Protein AF-A0A7Y2NQP4-F1 (afdb_monomer)

pLDDT: mean 85.53, std 17.27, range [47.19, 98.56]

Structure (mmCIF, N/CA/C/O backbone):
data_AF-A0A7Y2NQP4-F1
#
_entry.id   AF-A0A7Y2NQP4-F1
#
loop_
_atom_site.group_PDB
_atom_site.id
_atom_site.type_symbol
_atom_site.label_atom_id
_atom_site.label_alt_id
_atom_site.label_comp_id
_atom_site.label_asym_id
_atom_site.label_entity_id
_atom_site.label_seq_id
_atom_site.pdbx_PDB_ins_code
_atom_site.Cartn_x
_atom_site.Cartn_y
_atom_site.Cartn_z
_atom_site.occupancy
_atom_site.B_iso_or_equiv
_atom_site.auth_seq_id
_atom_site.auth_comp_id
_atom_site.auth_asym_id
_atom_site.auth_atom_id
_atom_site.pdbx_PDB_model_num
ATOM 1 N N . MET A 1 1 ? 50.571 -4.084 26.057 1.00 52.16 1 MET A N 1
ATOM 2 C CA . MET A 1 1 ? 50.221 -2.864 25.287 1.00 52.16 1 MET A CA 1
ATOM 3 C C . MET A 1 1 ? 50.324 -3.042 23.770 1.00 52.16 1 MET A C 1
ATOM 5 O O . MET A 1 1 ? 49.401 -2.631 23.086 1.00 52.16 1 MET A O 1
ATOM 9 N N . ARG A 1 2 ? 51.357 -3.709 23.224 1.00 52.59 2 ARG A N 1
ATOM 10 C CA . ARG A 1 2 ? 51.507 -3.917 21.764 1.00 52.59 2 ARG A CA 1
ATOM 11 C C . ARG A 1 2 ? 50.383 -4.745 21.110 1.00 52.59 2 ARG A C 1
ATOM 13 O O . ARG A 1 2 ? 50.001 -4.466 19.983 1.00 52.59 2 ARG A O 1
ATOM 20 N N . HIS A 1 3 ? 49.806 -5.704 21.837 1.00 55.09 3 HIS A N 1
ATOM 21 C CA . HIS A 1 3 ? 48.685 -6.523 21.348 1.00 55.09 3 HIS A CA 1
ATOM 22 C C . HIS A 1 3 ? 47.316 -5.823 21.421 1.00 55.09 3 HIS A C 1
ATOM 24 O O . HIS A 1 3 ? 46.414 -6.191 20.681 1.00 55.09 3 HIS A O 1
ATOM 30 N N . LEU A 1 4 ? 47.170 -4.784 22.253 1.00 55.59 4 LEU A N 1
ATOM 31 C CA . LEU A 1 4 ? 45.916 -4.026 22.390 1.00 55.59 4 LEU A CA 1
ATOM 32 C C . LEU A 1 4 ? 45.705 -3.055 21.214 1.00 55.59 4 LEU A C 1
ATOM 34 O O . LEU A 1 4 ? 44.577 -2.830 20.792 1.00 55.59 4 LEU A O 1
ATOM 38 N N . ILE A 1 5 ? 46.799 -2.550 20.632 1.00 60.38 5 ILE A N 1
ATOM 39 C CA . ILE A 1 5 ? 46.779 -1.676 19.447 1.00 60.38 5 ILE A CA 1
ATOM 40 C C . ILE A 1 5 ? 46.344 -2.453 18.190 1.00 60.38 5 ILE A C 1
ATOM 42 O O . ILE A 1 5 ? 45.640 -1.913 17.342 1.00 60.38 5 ILE A O 1
ATOM 46 N N . LEU A 1 6 ? 46.702 -3.738 18.091 1.00 56.91 6 LEU A N 1
ATOM 47 C CA . LEU A 1 6 ? 46.347 -4.583 16.944 1.00 56.91 6 LEU A CA 1
ATOM 48 C C . LEU A 1 6 ? 44.853 -4.939 16.900 1.00 56.91 6 LEU A C 1
ATOM 50 O O . LEU A 1 6 ? 44.293 -5.056 15.817 1.00 56.91 6 LEU A O 1
ATOM 54 N N . ILE A 1 7 ? 44.195 -5.055 18.057 1.00 60.53 7 ILE A N 1
ATOM 55 C CA . ILE A 1 7 ? 42.754 -5.352 18.135 1.00 60.53 7 ILE A CA 1
ATOM 56 C C . ILE A 1 7 ? 41.921 -4.119 17.749 1.00 60.53 7 ILE A C 1
ATOM 58 O O . ILE A 1 7 ? 40.902 -4.251 17.076 1.00 60.53 7 ILE A O 1
ATOM 62 N N . LEU A 1 8 ? 42.382 -2.911 18.094 1.00 56.56 8 LEU A N 1
ATOM 63 C CA . LEU A 1 8 ? 41.687 -1.667 17.745 1.00 56.56 8 LEU A CA 1
ATOM 64 C C . LEU A 1 8 ? 41.728 -1.361 16.235 1.00 56.56 8 LEU A C 1
ATOM 66 O O . LEU A 1 8 ? 40.797 -0.765 15.705 1.00 56.56 8 LEU A O 1
ATOM 70 N N . ALA A 1 9 ? 42.778 -1.803 15.534 1.00 58.44 9 ALA A N 1
ATOM 71 C CA . ALA A 1 9 ? 42.920 -1.626 14.087 1.00 58.44 9 ALA A CA 1
ATOM 72 C C . ALA A 1 9 ? 42.045 -2.587 13.252 1.00 58.44 9 ALA A C 1
ATOM 74 O O . ALA A 1 9 ? 41.801 -2.325 12.078 1.00 58.44 9 ALA A O 1
ATOM 75 N N . LEU A 1 10 ? 41.558 -3.684 13.843 1.00 57.22 10 LEU A N 1
ATOM 76 C CA . LEU A 1 10 ? 40.687 -4.664 13.177 1.00 57.22 10 LEU A CA 1
ATOM 77 C C . LEU A 1 10 ? 39.193 -4.302 13.247 1.00 57.22 10 LEU A C 1
ATOM 79 O O . LEU A 1 10 ? 38.405 -4.830 12.471 1.00 57.22 10 LEU A O 1
ATOM 83 N N . LEU A 1 11 ? 38.801 -3.388 14.141 1.00 56.88 11 LEU A N 1
ATOM 84 C CA . LEU A 1 11 ? 37.405 -2.966 14.341 1.00 56.88 11 LEU A CA 1
ATOM 85 C C . LEU A 1 11 ? 36.989 -1.754 13.488 1.00 56.88 11 LEU A C 1
ATOM 87 O O . LEU A 1 11 ? 35.821 -1.379 13.489 1.00 56.88 11 LEU A O 1
ATOM 91 N N . SER A 1 12 ? 37.915 -1.133 12.754 1.00 57.41 12 SER A N 1
ATOM 92 C CA . SER A 1 12 ? 37.644 0.056 11.933 1.00 57.41 12 SER A CA 1
ATOM 93 C C . SER A 1 12 ? 37.330 -0.243 10.461 1.00 57.41 12 SER A C 1
ATOM 95 O O . SER A 1 12 ? 36.981 0.675 9.722 1.00 57.41 12 SER A O 1
ATOM 97 N N .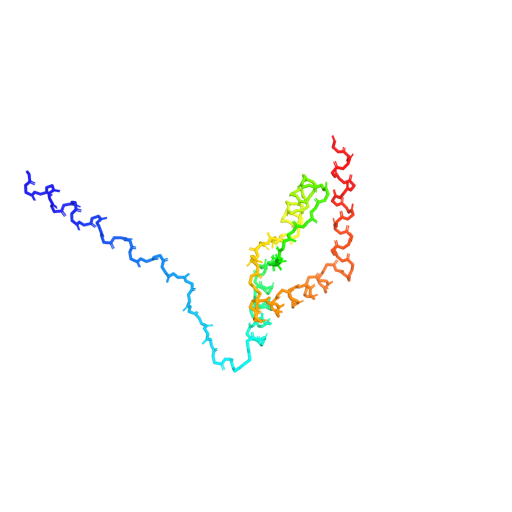 THR A 1 13 ? 37.405 -1.501 10.013 1.00 57.66 13 THR A N 1
ATOM 98 C CA . THR A 1 13 ? 37.168 -1.875 8.603 1.00 57.66 13 THR A CA 1
ATOM 99 C C . THR A 1 13 ? 35.757 -2.397 8.310 1.00 57.66 13 THR A C 1
ATOM 101 O O . THR A 1 13 ? 35.425 -2.630 7.149 1.00 57.66 13 THR A O 1
ATOM 104 N N . SER A 1 14 ? 34.880 -2.529 9.310 1.00 55.31 14 SER A N 1
ATOM 105 C CA . SER A 1 14 ? 33.526 -3.083 9.131 1.00 55.31 14 SER A CA 1
ATOM 106 C C . SER A 1 14 ? 32.461 -2.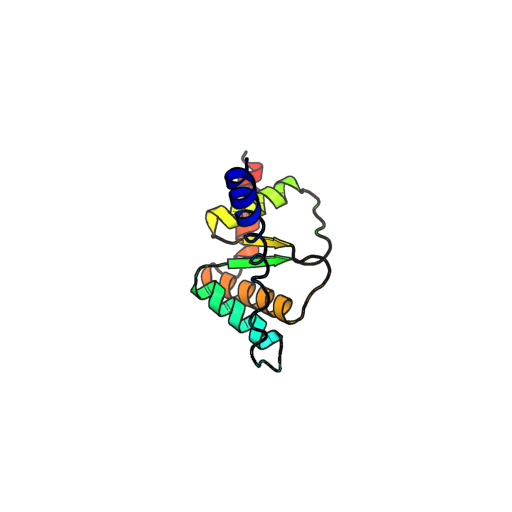095 8.625 1.00 55.31 14 SER A C 1
ATOM 108 O O . SER A 1 14 ? 31.315 -2.493 8.438 1.00 55.31 14 SER A O 1
ATOM 110 N N . SER A 1 15 ? 32.798 -0.832 8.343 1.00 55.91 15 SER A N 1
ATOM 111 C CA . SER A 1 15 ? 31.799 0.190 7.963 1.00 55.91 15 SER A CA 1
ATOM 112 C C . SER A 1 15 ? 31.603 0.397 6.450 1.00 55.91 15 SER A C 1
ATOM 114 O O . SER A 1 15 ? 30.896 1.321 6.058 1.00 55.91 15 SER A O 1
ATOM 116 N N . ILE A 1 16 ? 32.201 -0.423 5.575 1.00 58.91 16 ILE A N 1
ATOM 117 C CA . ILE A 1 16 ? 32.200 -0.151 4.118 1.00 58.91 16 ILE A CA 1
ATOM 118 C C . ILE A 1 16 ? 30.982 -0.753 3.373 1.00 58.91 16 ILE A C 1
ATOM 120 O O . ILE A 1 16 ? 30.696 -0.361 2.246 1.00 58.91 16 ILE A O 1
ATOM 124 N N . PHE A 1 17 ? 30.169 -1.618 3.989 1.00 56.00 17 PHE A N 1
ATOM 125 C CA . PHE A 1 17 ? 29.070 -2.322 3.292 1.00 56.00 17 PHE A CA 1
ATOM 126 C C . PHE A 1 17 ? 27.650 -1.760 3.513 1.00 56.00 17 PHE A C 1
ATOM 128 O O . PHE A 1 17 ? 26.675 -2.501 3.438 1.00 56.00 17 PHE A O 1
ATOM 135 N N . SER A 1 18 ? 27.490 -0.448 3.723 1.00 48.78 18 SER A N 1
ATOM 136 C CA . SER A 1 18 ? 26.156 0.183 3.839 1.00 48.78 18 SER A CA 1
ATOM 137 C C . SER A 1 18 ? 25.675 0.906 2.569 1.00 48.78 18 SER A C 1
ATOM 139 O O . SER A 1 18 ? 24.847 1.812 2.647 1.00 48.78 18 SER A O 1
ATOM 141 N N . GLN A 1 19 ? 26.162 0.514 1.389 1.00 53.62 19 GLN A N 1
ATOM 142 C CA . GLN A 1 19 ? 25.643 0.986 0.097 1.00 53.62 19 GLN A CA 1
ATOM 143 C C . GLN A 1 19 ? 25.077 -0.184 -0.717 1.00 53.62 19 GLN A C 1
ATOM 145 O O . GLN A 1 19 ? 25.591 -0.527 -1.775 1.00 53.62 19 GLN A O 1
ATOM 150 N N . SER A 1 20 ? 24.012 -0.823 -0.230 1.00 53.88 20 SER A N 1
ATOM 151 C CA . SER A 1 20 ? 23.197 -1.716 -1.065 1.00 53.88 20 SER A CA 1
ATOM 152 C C . SER A 1 20 ? 21.826 -1.099 -1.324 1.00 53.88 20 SER A C 1
ATOM 154 O O . SER A 1 20 ? 20.822 -1.494 -0.744 1.00 53.88 20 SER A O 1
ATOM 156 N N . LYS A 1 21 ? 21.774 -0.107 -2.221 1.00 47.19 21 LYS A N 1
ATOM 157 C CA . LYS A 1 21 ? 20.567 0.137 -3.028 1.00 47.19 21 LYS A CA 1
ATOM 158 C C . LYS A 1 21 ? 20.841 1.015 -4.250 1.00 47.19 21 LYS A C 1
ATOM 160 O O . LYS A 1 21 ? 20.268 2.083 -4.403 1.00 47.19 21 LYS A O 1
ATOM 165 N N . LEU A 1 22 ? 21.717 0.558 -5.141 1.00 48.59 22 LEU A N 1
ATOM 166 C CA . LEU A 1 22 ? 21.711 1.049 -6.522 1.00 48.59 22 LEU A CA 1
ATOM 167 C C . LEU A 1 22 ? 22.284 -0.000 -7.475 1.00 48.59 22 LEU A C 1
ATOM 169 O O . LEU A 1 22 ? 23.270 0.221 -8.166 1.00 48.59 22 LEU A O 1
ATOM 173 N N . THR A 1 23 ? 21.682 -1.180 -7.495 1.00 49.44 23 THR A N 1
ATOM 174 C CA . THR A 1 23 ? 22.053 -2.230 -8.448 1.00 49.44 23 THR A CA 1
ATOM 175 C C . THR A 1 23 ? 20.800 -2.782 -9.082 1.00 49.44 23 THR A C 1
ATOM 177 O O . THR A 1 23 ? 20.304 -3.822 -8.673 1.00 49.44 23 THR A O 1
ATOM 180 N N . THR A 1 24 ? 20.255 -2.015 -10.027 1.00 48.84 24 THR A N 1
ATOM 181 C CA . THR A 1 24 ? 19.825 -2.438 -11.376 1.00 48.84 24 THR A CA 1
ATOM 182 C C . THR A 1 24 ? 18.969 -1.327 -11.986 1.00 48.84 24 THR A C 1
ATOM 184 O O . THR A 1 24 ? 17.754 -1.432 -12.084 1.00 48.84 24 THR A O 1
ATOM 187 N N . MET A 1 25 ? 19.602 -0.261 -12.489 1.00 47.94 25 MET A N 1
ATOM 188 C CA . MET A 1 25 ? 19.073 0.315 -13.731 1.00 47.94 25 MET A CA 1
ATOM 189 C C . MET A 1 25 ? 19.406 -0.706 -14.821 1.00 47.94 25 MET A C 1
ATOM 191 O O . MET A 1 25 ? 20.426 -0.607 -15.496 1.00 47.94 25 MET A O 1
ATOM 195 N N . ASN A 1 26 ? 18.611 -1.779 -14.870 1.00 53.69 26 ASN A N 1
ATOM 196 C CA . ASN A 1 26 ? 18.602 -2.703 -15.993 1.00 53.69 26 ASN A CA 1
ATOM 197 C C . ASN A 1 26 ? 18.273 -1.910 -17.259 1.00 53.69 26 ASN A C 1
ATOM 199 O O . ASN A 1 26 ? 17.708 -0.823 -17.172 1.00 53.69 26 ASN A O 1
ATOM 203 N N . ASN A 1 27 ? 18.633 -2.472 -18.408 1.00 56.75 27 ASN A N 1
ATOM 204 C CA . ASN A 1 27 ? 18.589 -1.919 -19.768 1.00 56.75 27 ASN A CA 1
ATOM 205 C C . ASN A 1 27 ? 17.206 -1.439 -20.277 1.00 56.75 27 ASN A C 1
ATOM 207 O O . ASN A 1 27 ? 16.947 -1.484 -21.476 1.00 56.75 27 ASN A O 1
ATOM 211 N N . HIS A 1 28 ? 16.293 -1.015 -19.409 1.00 59.94 28 HIS A N 1
ATOM 212 C CA . HIS A 1 28 ? 15.035 -0.413 -19.800 1.00 59.94 28 HIS A CA 1
ATOM 213 C C . HIS A 1 28 ? 15.288 1.000 -20.307 1.00 59.94 28 HIS A C 1
ATOM 215 O O . HIS A 1 28 ? 15.579 1.918 -19.541 1.00 59.94 28 HIS A O 1
ATOM 221 N N . GLU A 1 29 ? 15.107 1.172 -21.612 1.00 79.06 29 GLU A N 1
ATOM 222 C CA . GLU A 1 29 ? 15.008 2.487 -22.245 1.00 79.06 29 GLU A CA 1
ATOM 223 C C . GLU A 1 29 ? 13.828 3.296 -21.669 1.00 79.06 29 GLU A C 1
ATOM 225 O O . GLU A 1 29 ? 13.855 4.526 -21.672 1.00 79.06 29 GLU A O 1
ATOM 230 N N . ASN A 1 30 ? 12.819 2.610 -21.111 1.00 90.25 30 ASN A N 1
ATOM 231 C CA . ASN A 1 30 ? 11.635 3.204 -20.505 1.00 90.25 30 ASN A CA 1
ATOM 232 C C . ASN A 1 30 ? 11.563 2.946 -18.980 1.00 90.25 30 ASN A C 1
ATOM 234 O O . ASN A 1 30 ? 11.347 1.810 -18.549 1.00 90.25 30 ASN A O 1
ATOM 238 N N . PRO A 1 31 ? 11.649 3.989 -18.133 1.00 90.38 31 PRO A N 1
ATOM 239 C CA . PRO A 1 31 ? 11.596 3.839 -16.677 1.00 90.38 31 PRO A CA 1
ATOM 240 C C . PRO A 1 31 ? 10.266 3.269 -16.156 1.00 90.38 31 PRO A C 1
ATOM 242 O O . PRO A 1 31 ? 10.237 2.686 -15.071 1.00 90.38 31 PRO A O 1
ATOM 245 N N . CYS A 1 32 ? 9.165 3.411 -16.897 1.00 94.38 32 CYS A N 1
ATOM 246 C CA . CYS A 1 32 ? 7.868 2.874 -16.486 1.00 94.38 32 CYS A CA 1
ATOM 247 C C . CYS A 1 32 ? 7.751 1.361 -16.648 1.00 94.38 32 CYS A C 1
ATOM 249 O O . CYS A 1 32 ? 7.085 0.728 -15.825 1.00 94.38 32 CYS A O 1
ATOM 251 N N . ASP A 1 33 ? 8.425 0.780 -17.639 1.00 95.25 33 ASP A N 1
ATOM 252 C CA . ASP A 1 33 ? 8.454 -0.674 -17.818 1.00 95.25 33 ASP A CA 1
ATOM 253 C C . ASP A 1 33 ? 9.157 -1.311 -16.617 1.00 95.25 33 ASP A C 1
ATOM 255 O O . ASP A 1 33 ? 8.588 -2.171 -15.948 1.00 95.25 33 ASP A O 1
ATOM 259 N N . TYR A 1 34 ? 10.308 -0.753 -16.229 1.00 93.75 34 TYR A N 1
ATOM 260 C CA . TYR A 1 34 ? 11.020 -1.147 -15.013 1.00 93.75 34 TYR A CA 1
ATOM 261 C C . TYR A 1 34 ? 10.149 -1.027 -13.750 1.00 93.75 34 TYR A C 1
ATOM 263 O O . TYR A 1 34 ? 10.068 -1.956 -12.948 1.00 93.75 34 TYR A O 1
ATOM 271 N N . GLY A 1 35 ? 9.456 0.104 -13.570 1.00 94.88 35 GLY A N 1
ATOM 272 C CA . GLY A 1 35 ? 8.540 0.309 -12.442 1.00 94.88 35 GLY A CA 1
ATOM 273 C C . GLY A 1 35 ? 7.420 -0.732 -12.372 1.00 94.88 35 GLY A C 1
ATOM 274 O O . GLY A 1 35 ? 7.115 -1.264 -11.304 1.00 94.88 35 GLY A O 1
ATOM 275 N N . THR A 1 36 ? 6.837 -1.049 -13.525 1.00 97.12 36 THR A N 1
ATOM 276 C CA . THR A 1 36 ? 5.752 -2.025 -13.669 1.00 97.12 36 THR A CA 1
ATOM 277 C C . THR A 1 36 ? 6.238 -3.441 -13.362 1.00 97.12 36 THR A C 1
ATOM 279 O O . THR A 1 36 ? 5.604 -4.149 -12.580 1.00 97.12 36 THR A O 1
ATOM 282 N N . GLU A 1 37 ? 7.382 -3.846 -13.916 1.00 96.94 37 GLU A N 1
ATOM 283 C CA . GLU A 1 37 ? 7.988 -5.157 -13.661 1.00 96.94 37 GLU A CA 1
ATOM 284 C C . GLU A 1 37 ? 8.371 -5.339 -12.192 1.00 96.94 37 GLU A C 1
ATOM 286 O O . GLU A 1 37 ? 8.117 -6.397 -11.608 1.00 96.94 37 GLU A O 1
ATOM 291 N N . MET A 1 38 ? 8.913 -4.294 -11.559 1.00 96.31 38 MET A N 1
ATOM 292 C CA . MET A 1 38 ? 9.175 -4.301 -10.121 1.00 96.31 38 MET A CA 1
ATOM 293 C C . MET A 1 38 ? 7.894 -4.509 -9.310 1.00 96.31 38 MET A C 1
ATOM 295 O O . MET A 1 38 ? 7.902 -5.306 -8.374 1.00 96.31 38 MET A O 1
ATOM 299 N N . ALA A 1 39 ? 6.796 -3.826 -9.653 1.00 97.44 39 ALA A N 1
ATOM 300 C CA . ALA A 1 39 ? 5.527 -3.971 -8.939 1.00 97.44 39 ALA A CA 1
ATOM 301 C C . ALA A 1 39 ? 4.956 -5.386 -9.079 1.00 97.44 39 ALA A C 1
ATOM 303 O O . ALA A 1 39 ? 4.531 -5.972 -8.086 1.00 97.44 39 ALA A O 1
ATOM 304 N N . ILE A 1 40 ? 4.998 -5.956 -10.287 1.00 98.38 40 ILE A N 1
ATOM 305 C CA . ILE A 1 40 ? 4.580 -7.340 -10.552 1.00 98.38 40 ILE A CA 1
ATOM 306 C C . ILE A 1 40 ? 5.436 -8.321 -9.744 1.00 98.38 40 ILE A C 1
ATOM 308 O O . ILE A 1 40 ? 4.903 -9.217 -9.089 1.00 98.38 40 ILE A O 1
ATOM 312 N N . THR A 1 41 ? 6.756 -8.127 -9.748 1.00 97.94 41 THR A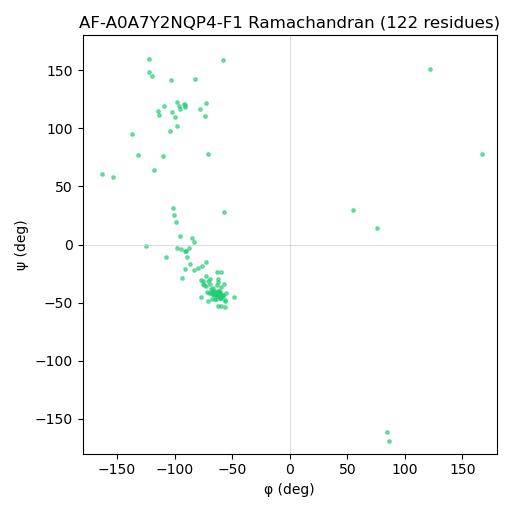 N 1
ATOM 313 C CA . THR A 1 41 ? 7.701 -8.981 -9.021 1.00 97.94 41 THR A CA 1
ATOM 314 C C . THR A 1 41 ? 7.443 -8.925 -7.517 1.00 97.94 41 THR A C 1
ATOM 316 O O . THR A 1 41 ? 7.227 -9.962 -6.892 1.00 97.94 41 THR A O 1
ATOM 319 N N . ASP A 1 42 ? 7.395 -7.727 -6.931 1.00 97.75 42 ASP A N 1
ATOM 320 C CA . ASP A 1 42 ? 7.107 -7.532 -5.508 1.00 97.75 42 ASP A CA 1
ATOM 321 C C . ASP A 1 42 ? 5.748 -8.135 -5.123 1.00 97.75 42 ASP A C 1
ATOM 323 O O . ASP A 1 42 ? 5.654 -8.871 -4.139 1.00 97.75 42 ASP A O 1
ATOM 327 N N . PHE A 1 43 ? 4.713 -7.910 -5.934 1.00 98.31 43 PHE A N 1
ATOM 328 C CA . PHE A 1 43 ? 3.384 -8.461 -5.698 1.00 98.31 43 PHE A CA 1
ATOM 329 C C . PHE A 1 43 ? 3.377 -9.995 -5.724 1.00 98.31 43 PHE A C 1
ATOM 331 O O . PHE A 1 43 ? 2.805 -10.622 -4.832 1.00 98.31 43 PHE A O 1
ATOM 338 N N . SER A 1 44 ? 4.052 -10.611 -6.702 1.00 98.19 44 SER A N 1
ATOM 339 C CA . SER A 1 44 ? 4.179 -12.073 -6.791 1.00 98.19 44 SER A CA 1
ATOM 340 C C . SER A 1 44 ? 4.920 -12.675 -5.590 1.00 98.19 44 SER A C 1
ATOM 342 O O . SER A 1 44 ? 4.598 -13.778 -5.153 1.00 98.19 44 SER A O 1
ATOM 344 N N . ASN A 1 45 ? 5.831 -11.905 -4.989 1.00 97.88 45 ASN A N 1
ATOM 345 C CA . ASN A 1 45 ? 6.556 -12.250 -3.767 1.00 97.88 45 ASN A CA 1
ATOM 346 C C . ASN A 1 45 ? 5.792 -11.900 -2.474 1.00 97.88 45 ASN A C 1
ATOM 348 O O . ASN A 1 45 ? 6.342 -12.027 -1.381 1.00 97.88 45 ASN A O 1
ATOM 352 N N . GLY A 1 46 ? 4.541 -11.436 -2.564 1.00 96.88 46 GLY A N 1
ATOM 353 C CA . GLY A 1 46 ? 3.717 -11.081 -1.405 1.00 96.88 46 GLY A CA 1
ATOM 354 C C . GLY A 1 46 ? 4.082 -9.753 -0.734 1.00 96.88 46 GLY A C 1
ATOM 355 O O . GLY A 1 46 ? 3.634 -9.490 0.384 1.00 96.88 46 GLY A O 1
ATOM 356 N N . LYS A 1 47 ? 4.887 -8.915 -1.393 1.00 97.19 47 LYS A N 1
ATOM 357 C CA . LYS A 1 47 ? 5.310 -7.599 -0.913 1.00 97.19 47 LYS A CA 1
ATOM 358 C C . LYS A 1 47 ? 4.433 -6.513 -1.533 1.00 97.19 47 LYS A C 1
ATOM 360 O O . LYS A 1 47 ? 4.625 -6.117 -2.678 1.00 97.19 47 LYS A O 1
ATOM 365 N N . TYR A 1 48 ? 3.482 -6.002 -0.759 1.00 97.38 48 TYR A N 1
ATOM 366 C CA . TYR A 1 48 ? 2.536 -4.991 -1.228 1.00 97.38 48 TYR A CA 1
ATOM 367 C C . TYR A 1 48 ? 2.916 -3.620 -0.677 1.00 97.38 48 TYR A C 1
ATOM 369 O O . TYR A 1 48 ? 2.597 -3.297 0.466 1.00 97.38 48 TYR A O 1
ATOM 377 N N . VAL A 1 49 ? 3.621 -2.813 -1.470 1.00 95.69 49 VAL A N 1
ATOM 378 C CA . VAL A 1 49 ? 4.037 -1.467 -1.052 1.00 95.69 49 VAL A CA 1
ATOM 379 C C . VAL A 1 49 ? 3.245 -0.415 -1.810 1.00 95.69 49 VAL A C 1
ATOM 381 O O . VAL A 1 49 ? 3.324 -0.299 -3.028 1.00 95.69 49 VAL A O 1
ATOM 384 N N . MET A 1 50 ? 2.507 0.391 -1.064 1.00 91.81 50 MET A N 1
ATOM 385 C CA . MET A 1 50 ? 1.779 1.546 -1.557 1.00 91.81 50 MET A CA 1
ATOM 386 C C . MET A 1 50 ? 2.589 2.799 -1.252 1.00 91.81 50 MET A C 1
ATOM 388 O O . MET A 1 50 ? 2.706 3.184 -0.091 1.00 91.81 50 MET A O 1
ATOM 392 N N . VAL A 1 51 ? 3.155 3.436 -2.278 1.00 89.62 51 VAL A N 1
ATOM 393 C CA . VAL A 1 51 ? 3.920 4.676 -2.095 1.00 89.62 51 VAL A CA 1
ATOM 394 C C . VAL A 1 51 ? 3.049 5.886 -2.414 1.00 89.62 51 VAL A C 1
ATOM 396 O O . VAL A 1 51 ? 2.524 6.011 -3.525 1.00 89.62 51 VAL A O 1
ATOM 399 N N . THR A 1 52 ? 2.923 6.782 -1.438 1.00 86.94 52 THR A N 1
ATOM 400 C CA . THR A 1 52 ? 2.251 8.079 -1.567 1.00 86.94 52 THR A CA 1
ATOM 401 C C . THR A 1 52 ? 3.291 9.191 -1.673 1.00 86.94 52 THR A C 1
ATOM 403 O O . THR A 1 52 ? 4.310 9.161 -0.983 1.00 86.94 52 THR A O 1
ATOM 406 N N . TYR A 1 53 ? 3.017 10.186 -2.515 1.00 88.81 53 TYR A N 1
ATOM 407 C CA . TYR A 1 53 ? 3.900 11.320 -2.789 1.00 88.81 53 TYR A CA 1
ATOM 408 C C . TYR A 1 53 ? 3.215 12.653 -2.488 1.00 88.81 53 TYR A C 1
ATOM 410 O O . TYR A 1 53 ? 1.987 12.741 -2.498 1.00 88.81 53 TYR A O 1
ATOM 418 N N . GLY A 1 54 ? 4.017 13.699 -2.295 1.00 87.94 54 GLY A N 1
ATOM 419 C CA . GLY A 1 54 ? 3.549 15.069 -2.076 1.00 87.94 54 GLY A CA 1
ATOM 420 C C . GLY A 1 54 ? 3.225 15.380 -0.615 1.00 87.94 54 GLY A C 1
ATOM 421 O O . GLY A 1 54 ? 3.575 14.634 0.287 1.00 87.94 54 GLY A O 1
ATOM 422 N N . LEU A 1 55 ? 2.580 16.511 -0.342 1.00 86.19 55 LEU A N 1
ATOM 423 C CA . LEU A 1 55 ? 2.159 16.823 1.024 1.00 86.19 55 LEU A CA 1
ATOM 424 C C . LEU A 1 55 ? 0.893 16.028 1.362 1.00 86.19 55 LEU A C 1
ATOM 426 O O . LEU A 1 55 ? -0.151 16.244 0.748 1.00 86.19 55 LEU A O 1
ATOM 430 N N . ILE A 1 56 ? 0.973 15.136 2.349 1.00 84.00 56 ILE A N 1
ATOM 431 C CA . ILE A 1 56 ? -0.217 14.486 2.905 1.00 84.00 56 ILE A CA 1
ATOM 432 C C . ILE A 1 56 ? -0.966 15.533 3.733 1.00 84.00 56 ILE A C 1
ATOM 434 O O . ILE A 1 56 ? -0.415 16.105 4.672 1.00 84.00 56 ILE A O 1
ATOM 438 N N . VAL A 1 57 ? -2.221 15.789 3.374 1.00 87.38 57 VAL A N 1
ATOM 439 C CA . VAL A 1 57 ? -3.113 16.680 4.117 1.00 87.38 57 VAL A CA 1
ATOM 440 C C . VAL A 1 57 ? -4.235 15.828 4.693 1.00 87.38 57 VAL A C 1
ATOM 442 O O . VAL A 1 57 ? -5.060 15.312 3.942 1.00 87.38 57 VAL A O 1
ATOM 445 N N . SER A 1 58 ? -4.256 15.678 6.018 1.00 89.88 58 SER A N 1
ATOM 446 C CA . SER A 1 58 ? -5.343 15.016 6.742 1.00 89.88 58 SER A CA 1
ATOM 447 C C . SER A 1 58 ? -5.998 15.968 7.737 1.00 89.88 58 SER A C 1
ATOM 449 O O . SER A 1 58 ? -5.330 16.811 8.338 1.00 89.88 58 SER A O 1
ATOM 451 N N . GLN A 1 59 ? -7.312 15.816 7.905 1.00 91.8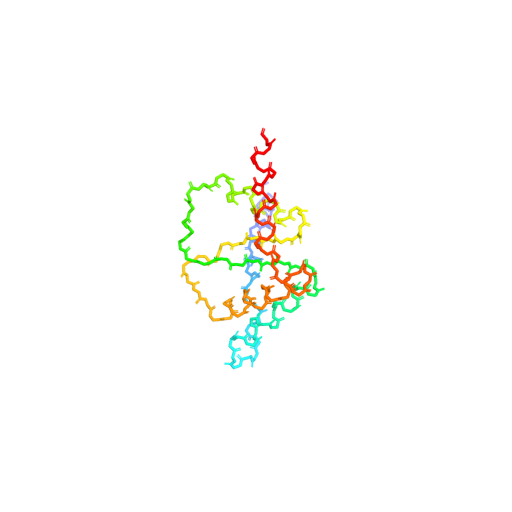1 59 GLN A N 1
ATOM 452 C CA . GLN A 1 59 ? -8.078 16.466 8.972 1.00 91.81 59 GLN A CA 1
ATOM 453 C C . GLN A 1 59 ? -8.005 15.675 10.288 1.00 91.81 59 GLN A C 1
ATOM 455 O O . GLN A 1 59 ? -8.203 16.252 11.351 1.00 91.81 59 GLN A O 1
ATOM 460 N N . ASP A 1 60 ? -7.697 14.378 10.209 1.00 95.06 60 ASP A N 1
ATOM 461 C CA . ASP A 1 60 ? -7.592 13.457 11.339 1.00 95.06 60 ASP A CA 1
ATOM 462 C C . ASP A 1 60 ? -6.351 12.572 11.144 1.00 95.06 60 ASP A C 1
ATOM 464 O O . ASP A 1 60 ? -6.353 11.592 10.394 1.00 95.06 60 ASP A O 1
ATOM 468 N N . TRP A 1 61 ? -5.238 12.979 11.753 1.00 94.56 61 TRP A N 1
ATOM 469 C CA . TRP A 1 61 ? -3.969 12.255 11.652 1.00 94.56 61 TRP A CA 1
ATOM 470 C C . TRP A 1 61 ? -3.961 10.957 12.456 1.00 94.56 61 TRP A C 1
ATOM 472 O O . TRP A 1 61 ? -3.256 10.019 12.082 1.00 94.56 61 TRP A O 1
ATOM 482 N N . ASP A 1 62 ? -4.756 10.880 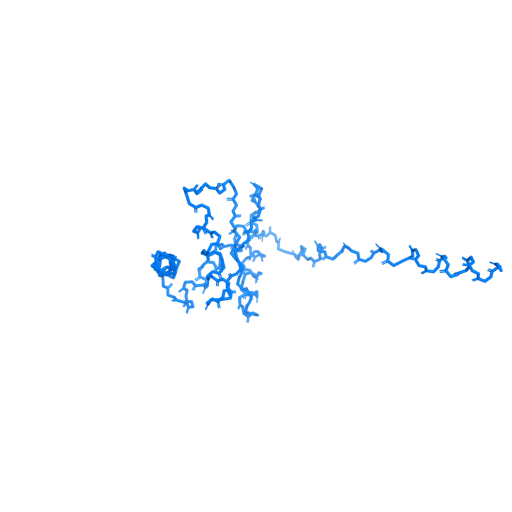13.521 1.00 96.25 62 ASP A N 1
ATOM 483 C CA . ASP A 1 62 ? -4.855 9.682 14.348 1.00 96.25 62 ASP A CA 1
ATOM 484 C C . ASP A 1 62 ? -5.561 8.568 13.573 1.00 96.25 62 ASP A C 1
ATOM 486 O O . ASP A 1 62 ? -5.084 7.428 13.547 1.00 96.25 62 ASP A O 1
ATOM 490 N N . PHE A 1 63 ? -6.626 8.911 12.843 1.00 96.44 63 PHE A N 1
ATOM 491 C CA . PHE A 1 63 ? -7.274 7.976 11.933 1.00 96.44 63 PHE A CA 1
ATOM 492 C C . PHE A 1 63 ? -6.356 7.535 10.785 1.00 96.44 63 PHE A C 1
ATOM 494 O O . PHE A 1 63 ? -6.309 6.346 10.479 1.00 96.44 63 PHE A O 1
ATOM 501 N N . GLU A 1 64 ? -5.603 8.440 10.151 1.00 94.94 64 GLU A N 1
ATOM 502 C CA . GLU A 1 64 ? -4.696 8.040 9.062 1.00 94.94 64 GLU A CA 1
ATOM 503 C C . GLU A 1 64 ? -3.588 7.097 9.560 1.00 94.94 64 GLU A C 1
ATOM 505 O O . GLU A 1 64 ? -3.309 6.085 8.916 1.00 94.94 64 GLU A O 1
ATOM 510 N N . ASN A 1 65 ? -3.017 7.348 10.744 1.00 95.19 65 ASN A N 1
ATOM 511 C CA . ASN A 1 65 ? -2.070 6.422 11.375 1.00 95.19 65 ASN A CA 1
ATOM 512 C C . ASN A 1 65 ? -2.723 5.067 11.688 1.00 95.19 65 ASN A C 1
ATOM 514 O O . ASN A 1 65 ? -2.139 4.015 11.422 1.00 95.19 65 ASN A O 1
ATOM 518 N N . TYR A 1 66 ? -3.956 5.076 12.203 1.00 97.12 66 TYR A N 1
ATOM 519 C CA . TYR A 1 66 ? -4.721 3.852 12.425 1.00 97.12 66 TYR A CA 1
ATOM 520 C C . TYR A 1 66 ? -4.975 3.086 11.119 1.00 97.12 66 TYR A C 1
ATOM 522 O O . TYR A 1 66 ? -4.860 1.861 11.097 1.00 97.12 66 TYR A O 1
ATOM 530 N N . TYR A 1 67 ? -5.295 3.783 10.029 1.00 96.94 67 TYR A N 1
ATOM 531 C CA . TYR A 1 67 ? -5.552 3.175 8.728 1.00 96.94 67 TYR A CA 1
ATOM 532 C C . TYR A 1 67 ? -4.288 2.542 8.131 1.00 96.94 67 TYR A C 1
ATOM 534 O O . TYR A 1 67 ? -4.353 1.418 7.636 1.00 96.94 67 TYR A O 1
ATOM 542 N N . ILE A 1 68 ? -3.127 3.196 8.252 1.00 96.25 68 ILE A N 1
ATOM 543 C CA . ILE A 1 68 ? -1.829 2.621 7.857 1.00 96.25 68 ILE A CA 1
ATOM 544 C C . ILE A 1 68 ? -1.588 1.291 8.587 1.00 96.25 68 ILE A C 1
ATOM 546 O O . ILE A 1 68 ? -1.290 0.271 7.960 1.00 96.25 68 ILE A O 1
ATOM 550 N N . ASP A 1 69 ? -1.795 1.277 9.903 1.00 97.44 69 ASP A N 1
ATOM 551 C CA . ASP A 1 69 ? -1.687 0.077 10.734 1.00 97.44 69 ASP A CA 1
ATOM 552 C C . ASP A 1 69 ? -2.698 -1.008 10.342 1.00 97.44 69 ASP A C 1
ATOM 554 O O . ASP A 1 69 ? -2.374 -2.200 10.314 1.00 97.44 69 ASP A O 1
ATOM 558 N N . TYR A 1 70 ? -3.938 -0.606 10.066 1.00 97.94 70 TYR A N 1
ATOM 559 C CA . TYR A 1 70 ? -5.017 -1.494 9.654 1.00 97.94 70 TYR A CA 1
ATOM 560 C C . TYR A 1 70 ? -4.676 -2.191 8.332 1.00 97.94 70 TYR A C 1
ATOM 562 O O . TYR A 1 70 ? -4.835 -3.410 8.227 1.00 97.94 70 TYR A O 1
ATOM 570 N N . MET A 1 71 ? -4.143 -1.451 7.359 1.00 98.25 71 MET A N 1
ATOM 571 C CA . MET A 1 71 ? -3.724 -1.986 6.062 1.00 98.25 71 MET A CA 1
ATOM 572 C C . MET A 1 71 ? -2.573 -2.987 6.195 1.00 98.25 71 MET A C 1
ATOM 574 O O . MET A 1 71 ? -2.621 -4.069 5.600 1.00 98.25 71 MET A O 1
ATOM 578 N N . ALA A 1 72 ? -1.585 -2.678 7.037 1.00 97.75 72 ALA A N 1
ATOM 579 C CA . ALA A 1 72 ? -0.472 -3.580 7.307 1.00 97.75 72 ALA A CA 1
ATOM 580 C C . ALA A 1 72 ? -0.942 -4.880 7.983 1.00 97.75 72 ALA A C 1
ATOM 582 O O . ALA A 1 72 ? -0.573 -5.970 7.551 1.00 97.75 72 ALA A O 1
ATOM 583 N N . LYS A 1 73 ? -1.797 -4.786 9.010 1.00 97.94 73 LYS A N 1
ATOM 584 C CA . LYS A 1 73 ? -2.247 -5.945 9.802 1.00 97.94 73 LYS A CA 1
ATOM 585 C C . LYS A 1 73 ? -3.215 -6.859 9.049 1.00 97.94 73 LYS A C 1
ATOM 587 O O . LYS A 1 73 ? -3.110 -8.073 9.182 1.00 97.94 73 LYS A O 1
ATOM 592 N N . ASN A 1 74 ? -4.155 -6.297 8.288 1.00 97.88 74 ASN A N 1
ATOM 593 C CA . ASN A 1 74 ? -5.235 -7.078 7.670 1.00 97.88 74 ASN A CA 1
ATOM 594 C C . ASN A 1 74 ? -4.918 -7.527 6.241 1.00 97.88 74 ASN A C 1
ATOM 596 O O . ASN A 1 74 ? -5.405 -8.568 5.811 1.00 97.88 74 ASN A O 1
ATOM 600 N N . TYR A 1 75 ? -4.095 -6.766 5.513 1.00 97.44 75 TYR A N 1
ATOM 601 C CA . TYR A 1 75 ? -3.844 -7.012 4.090 1.00 97.44 75 TYR A CA 1
ATOM 602 C C . TYR A 1 75 ? -2.361 -7.172 3.746 1.00 97.44 75 TYR A C 1
ATOM 604 O O . TYR A 1 75 ? -2.037 -7.409 2.583 1.00 97.44 75 TYR A O 1
ATOM 612 N N . ASN A 1 76 ? -1.457 -7.059 4.728 1.00 97.19 76 ASN A N 1
ATOM 613 C CA . ASN A 1 76 ? -0.007 -7.018 4.511 1.00 97.19 76 ASN A CA 1
ATOM 614 C C . ASN A 1 76 ? 0.414 -5.901 3.532 1.00 97.19 76 ASN A C 1
ATOM 616 O O . ASN A 1 76 ? 1.386 -6.041 2.789 1.00 97.19 76 ASN A O 1
ATOM 620 N N . VAL A 1 77 ? -0.352 -4.802 3.498 1.00 97.94 77 VAL A N 1
ATOM 621 C CA . VAL A 1 77 ? -0.081 -3.640 2.645 1.00 97.94 77 VAL A CA 1
ATOM 622 C C . VAL A 1 77 ? 0.687 -2.600 3.446 1.00 97.94 77 VAL A C 1
ATOM 624 O O . VAL A 1 77 ? 0.178 -2.039 4.413 1.00 97.94 77 VAL A O 1
ATOM 627 N N . ILE A 1 78 ? 1.915 -2.325 3.020 1.00 96.88 78 ILE A N 1
ATOM 628 C CA . ILE A 1 78 ? 2.792 -1.324 3.619 1.00 96.88 78 ILE A CA 1
ATOM 629 C C . ILE A 1 78 ? 2.556 0.004 2.909 1.00 96.88 78 ILE A C 1
ATOM 631 O O . ILE A 1 78 ? 2.814 0.128 1.712 1.00 96.88 78 ILE A O 1
ATOM 635 N N . MET A 1 79 ? 2.100 1.012 3.647 1.00 93.94 79 MET A N 1
ATOM 636 C CA . MET A 1 79 ? 1.974 2.376 3.137 1.00 93.94 79 MET A CA 1
ATOM 637 C C . MET A 1 79 ? 3.257 3.151 3.444 1.00 93.94 79 MET A C 1
ATOM 639 O O . MET A 1 79 ? 3.656 3.265 4.599 1.00 93.94 79 MET A O 1
ATOM 643 N N . SER A 1 80 ? 3.920 3.662 2.409 1.00 90.69 80 SER A N 1
ATOM 644 C CA . SER A 1 80 ? 5.190 4.382 2.515 1.00 90.69 80 SER A CA 1
ATOM 645 C C . SER A 1 80 ? 5.074 5.781 1.928 1.00 90.69 80 SER A C 1
ATOM 647 O O . SER A 1 80 ? 4.355 6.010 0.956 1.00 90.69 80 SER A O 1
ATOM 649 N N . PHE A 1 81 ? 5.837 6.715 2.488 1.00 89.81 81 PHE A N 1
ATOM 650 C CA . PHE A 1 81 ? 5.947 8.068 1.967 1.00 89.81 81 PHE A CA 1
ATOM 651 C C . PHE A 1 81 ? 7.181 8.205 1.069 1.00 89.81 81 PHE A C 1
ATOM 653 O O . PHE A 1 81 ? 8.301 7.980 1.520 1.00 89.81 81 PHE A O 1
ATOM 660 N N . GLY A 1 82 ? 6.971 8.551 -0.202 1.00 87.44 82 GLY A N 1
ATOM 661 C CA . GLY A 1 82 ? 8.026 8.713 -1.209 1.00 87.44 82 GLY A CA 1
ATOM 662 C C . GLY A 1 82 ? 8.644 10.115 -1.258 1.00 87.44 82 GLY A C 1
ATOM 663 O O . GLY A 1 82 ? 9.580 10.350 -2.015 1.00 87.44 82 GLY A O 1
ATOM 664 N N . GLY A 1 83 ? 8.146 11.059 -0.452 1.00 88.25 83 GLY A N 1
ATOM 665 C CA . GLY A 1 83 ? 8.598 12.449 -0.482 1.00 88.25 83 GLY A CA 1
ATOM 666 C C . GLY A 1 83 ? 7.888 13.293 -1.542 1.00 88.25 83 GLY A C 1
ATOM 667 O O . GLY A 1 83 ? 6.799 12.964 -2.016 1.00 88.25 83 GLY A O 1
ATOM 668 N N . CYS A 1 84 ? 8.499 14.426 -1.894 1.00 87.00 84 CYS A N 1
ATOM 669 C CA . CYS A 1 84 ? 7.932 15.388 -2.848 1.00 87.00 84 CYS A CA 1
ATOM 670 C C . CYS A 1 84 ? 8.355 15.132 -4.299 1.00 87.00 84 CYS A C 1
ATOM 672 O O . CYS A 1 84 ? 7.690 15.599 -5.222 1.00 87.00 84 CYS A O 1
ATOM 674 N N . THR A 1 85 ? 9.459 14.418 -4.506 1.00 88.50 85 THR A N 1
ATOM 675 C CA . THR A 1 85 ? 9.980 14.122 -5.841 1.00 88.50 85 THR A CA 1
ATOM 676 C C . THR A 1 85 ? 9.394 12.807 -6.319 1.00 88.50 85 THR A C 1
ATOM 678 O O . THR A 1 85 ? 9.600 11.779 -5.686 1.00 88.50 85 THR A O 1
ATOM 681 N N . VAL A 1 86 ? 8.682 12.842 -7.442 1.00 88.62 86 VAL A N 1
ATOM 682 C CA . VAL A 1 86 ? 8.106 11.646 -8.062 1.00 88.62 86 VAL A CA 1
ATOM 683 C C . VAL A 1 86 ? 8.980 11.239 -9.238 1.00 88.62 86 VAL A C 1
ATOM 685 O O . VAL A 1 86 ? 9.058 11.967 -10.230 1.00 88.62 86 VAL A O 1
ATOM 688 N N . LEU A 1 87 ? 9.631 10.079 -9.148 1.00 89.50 87 LEU A N 1
ATOM 689 C CA . LEU A 1 87 ? 10.329 9.501 -10.294 1.00 89.50 87 LEU A CA 1
ATOM 690 C C . LEU A 1 87 ? 9.327 8.753 -11.195 1.00 89.50 87 LEU A C 1
ATOM 692 O O . LEU A 1 87 ? 8.432 8.081 -10.676 1.00 89.50 87 LEU A O 1
ATOM 696 N N . PRO A 1 88 ? 9.465 8.806 -12.536 1.00 91.12 88 PRO A N 1
ATOM 697 C CA . PRO A 1 88 ? 8.533 8.134 -13.448 1.00 91.12 88 PRO A CA 1
ATOM 698 C C . PRO A 1 88 ? 8.368 6.632 -13.177 1.00 91.12 88 PRO A C 1
ATOM 700 O O . PRO A 1 88 ? 7.251 6.118 -13.182 1.00 91.12 88 PRO A O 1
ATOM 703 N N . SER A 1 89 ? 9.470 5.935 -12.884 1.00 92.50 89 SER A N 1
ATOM 704 C CA . SER A 1 89 ? 9.457 4.509 -12.544 1.00 92.50 89 SER A CA 1
ATOM 705 C C . SER A 1 89 ? 8.641 4.222 -11.290 1.00 92.50 89 SER A C 1
ATOM 707 O O . SER A 1 89 ? 7.886 3.254 -11.249 1.00 92.50 89 SER A O 1
ATOM 709 N N . GLU A 1 90 ? 8.738 5.073 -10.275 1.00 91.50 90 GLU A N 1
ATOM 710 C CA . GLU A 1 90 ? 8.015 4.867 -9.029 1.00 91.50 90 GLU A CA 1
ATOM 711 C C . GLU A 1 90 ? 6.522 5.189 -9.160 1.00 91.50 90 GLU A C 1
ATOM 713 O O . GLU A 1 90 ? 5.687 4.496 -8.581 1.00 91.50 90 GLU A O 1
ATOM 718 N N . LEU A 1 91 ? 6.158 6.184 -9.977 1.00 91.75 91 LEU A N 1
ATOM 719 C CA . LEU A 1 91 ? 4.756 6.443 -10.309 1.00 91.75 91 LEU A CA 1
ATOM 720 C C . LEU A 1 91 ? 4.123 5.224 -10.993 1.00 91.75 91 LEU A C 1
ATOM 722 O O . LEU A 1 91 ? 3.023 4.801 -10.626 1.00 91.75 91 LEU A O 1
ATOM 726 N N . CYS A 1 92 ? 4.832 4.644 -11.963 1.00 94.81 92 CYS A N 1
ATOM 727 C CA . CYS A 1 92 ? 4.400 3.447 -12.675 1.00 94.81 92 CYS A CA 1
ATOM 728 C C . CYS A 1 92 ? 4.338 2.216 -11.753 1.00 94.81 92 CYS A C 1
ATOM 730 O O . CYS A 1 92 ? 3.336 1.499 -11.780 1.00 94.81 92 CYS A O 1
ATOM 732 N N . TYR A 1 93 ? 5.306 2.046 -10.845 1.00 95.38 93 TYR A N 1
ATOM 733 C CA . TYR A 1 93 ? 5.245 1.041 -9.778 1.00 95.38 93 TYR A CA 1
ATOM 734 C C . TYR A 1 93 ? 3.982 1.195 -8.920 1.00 95.38 93 TYR A C 1
ATOM 736 O O . TYR A 1 93 ? 3.201 0.253 -8.786 1.00 95.38 93 TYR A O 1
ATOM 744 N N . SER A 1 94 ? 3.734 2.392 -8.375 1.00 94.12 94 SER A N 1
ATOM 745 C CA . SER A 1 94 ? 2.593 2.646 -7.489 1.00 94.12 94 SER A CA 1
ATOM 746 C C . SER A 1 94 ? 1.258 2.420 -8.188 1.00 94.12 94 SER A C 1
ATOM 748 O O . SER A 1 94 ? 0.329 1.878 -7.589 1.00 94.12 94 SER A O 1
ATOM 750 N N . ASN A 1 95 ? 1.133 2.831 -9.450 1.00 95.69 95 ASN A N 1
ATOM 751 C CA . ASN A 1 95 ? -0.084 2.609 -10.226 1.00 95.69 95 ASN A CA 1
ATOM 752 C C . ASN A 1 95 ? -0.313 1.122 -10.500 1.00 95.69 95 ASN A C 1
ATOM 754 O O . ASN A 1 95 ? -1.429 0.645 -10.292 1.00 95.69 95 ASN A O 1
ATOM 758 N N . LYS A 1 96 ? 0.736 0.381 -10.875 1.00 97.94 96 LYS A N 1
ATOM 759 C CA . LYS A 1 96 ? 0.611 -1.055 -11.113 1.00 97.94 96 LYS A CA 1
ATOM 760 C C . LYS A 1 96 ? 0.302 -1.830 -9.834 1.00 97.94 96 LYS A C 1
ATOM 762 O O . LYS A 1 96 ? -0.566 -2.692 -9.846 1.00 97.94 96 LYS A O 1
ATOM 767 N N . MET A 1 97 ? 0.938 -1.494 -8.713 1.00 98.12 97 MET A N 1
ATOM 768 C CA . MET A 1 97 ? 0.631 -2.120 -7.423 1.00 98.12 97 MET A CA 1
ATOM 769 C C . MET A 1 97 ? -0.828 -1.869 -7.005 1.00 98.12 97 MET A C 1
ATOM 771 O O . MET A 1 97 ? -1.500 -2.789 -6.546 1.00 98.12 97 MET A O 1
ATOM 775 N N . LYS A 1 98 ? -1.357 -0.655 -7.222 1.00 97.25 98 LYS A N 1
ATOM 776 C CA . LYS A 1 98 ? -2.778 -0.337 -6.985 1.00 97.25 98 LYS A CA 1
ATOM 777 C C . LYS A 1 98 ? -3.727 -1.203 -7.812 1.00 97.25 98 LYS A C 1
ATOM 779 O O . LYS A 1 98 ? -4.731 -1.664 -7.278 1.00 97.25 98 LYS A O 1
ATOM 784 N N . GLU A 1 99 ? -3.426 -1.395 -9.093 1.00 98.25 99 GLU A N 1
ATOM 785 C CA . GLU A 1 99 ? -4.188 -2.271 -9.993 1.00 98.25 99 GLU A CA 1
ATOM 786 C C . GLU A 1 99 ? -4.184 -3.714 -9.472 1.00 98.25 99 GLU A C 1
ATOM 788 O O . G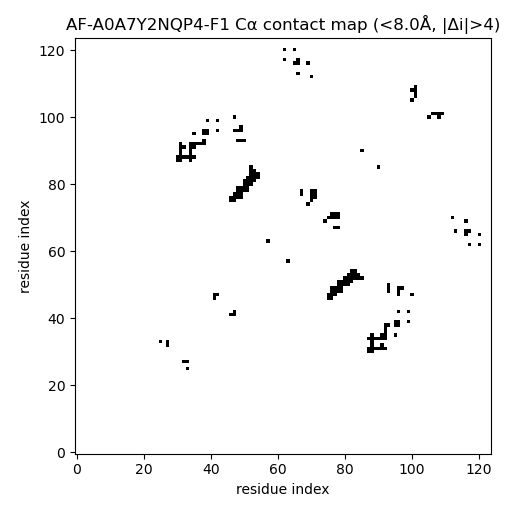LU A 1 99 ? -5.242 -4.269 -9.194 1.00 98.25 99 GLU A O 1
ATOM 793 N N . LEU A 1 100 ? -2.999 -4.268 -9.203 1.00 98.56 100 LEU A N 1
ATOM 794 C CA . LEU A 1 100 ? -2.839 -5.643 -8.720 1.00 98.56 100 LEU A CA 1
ATOM 795 C C . LEU A 1 100 ? -3.552 -5.889 -7.379 1.00 98.56 100 LEU A C 1
ATOM 797 O O . LEU A 1 100 ? -4.120 -6.958 -7.152 1.00 98.56 100 LEU A O 1
ATOM 801 N N . LEU A 1 101 ? -3.549 -4.903 -6.478 1.00 98.31 101 LEU A N 1
ATOM 802 C CA . LEU A 1 101 ? -4.267 -4.989 -5.205 1.00 98.31 101 LEU A CA 1
ATOM 803 C C . LEU A 1 101 ? -5.787 -4.970 -5.388 1.00 98.31 101 LEU A C 1
ATOM 805 O O . LEU A 1 101 ? -6.475 -5.721 -4.698 1.00 98.31 101 LEU A O 1
ATOM 809 N N . ARG A 1 102 ? -6.310 -4.171 -6.325 1.00 98.44 102 ARG A N 1
ATOM 810 C CA . ARG A 1 102 ? -7.739 -4.184 -6.675 1.00 98.44 102 ARG A CA 1
ATOM 811 C C . ARG A 1 102 ? -8.152 -5.508 -7.302 1.00 98.44 102 ARG A C 1
ATOM 813 O O . ARG A 1 102 ? -9.182 -6.056 -6.931 1.00 98.44 102 ARG A O 1
ATOM 820 N N . ASP A 1 103 ? -7.327 -6.064 -8.180 1.00 98.38 103 ASP A N 1
ATOM 821 C CA . ASP A 1 103 ? -7.603 -7.371 -8.780 1.00 98.38 103 ASP A CA 1
ATOM 822 C C . ASP A 1 103 ? -7.619 -8.487 -7.725 1.00 98.38 103 ASP A C 1
ATOM 824 O O . ASP A 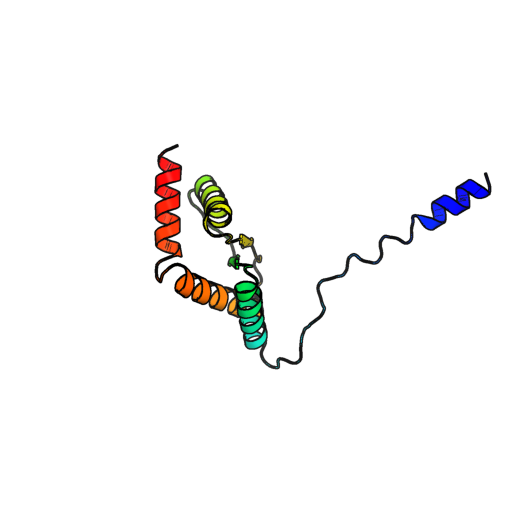1 103 ? -8.420 -9.418 -7.803 1.00 98.38 103 ASP A O 1
ATOM 828 N N . LYS A 1 104 ? -6.761 -8.384 -6.701 1.00 98.06 104 LYS A N 1
ATOM 829 C CA . LYS A 1 104 ? -6.661 -9.372 -5.619 1.00 98.06 104 LYS A CA 1
ATOM 830 C C . LYS A 1 104 ? -7.762 -9.277 -4.573 1.00 98.06 104 LYS A C 1
ATOM 832 O O . LYS A 1 104 ? -8.253 -10.310 -4.124 1.00 98.06 104 LYS A O 1
ATOM 837 N N . PHE A 1 105 ? -8.068 -8.066 -4.118 1.00 97.75 105 PHE A N 1
ATOM 838 C CA . PHE A 1 105 ? -8.929 -7.836 -2.955 1.00 97.75 105 PHE A CA 1
ATOM 839 C C . PHE A 1 105 ? -10.314 -7.291 -3.319 1.00 97.75 105 PHE A C 1
ATOM 841 O O . PHE A 1 105 ? -11.197 -7.285 -2.468 1.00 97.75 105 PHE A O 1
ATOM 848 N N . GLY A 1 106 ? -10.522 -6.874 -4.568 1.00 98.06 106 GLY A N 1
ATOM 849 C CA . GLY A 1 106 ? -11.774 -6.313 -5.068 1.00 98.06 106 GLY A CA 1
ATOM 850 C C . GLY A 1 106 ? -11.600 -4.901 -5.634 1.00 98.06 106 GLY A C 1
ATOM 851 O O . GLY A 1 106 ? -10.751 -4.124 -5.196 1.00 98.06 106 GLY A O 1
ATOM 852 N N . ALA A 1 107 ? -12.438 -4.539 -6.609 1.00 97.94 107 ALA A N 1
ATOM 853 C CA . ALA A 1 107 ? -12.327 -3.272 -7.340 1.00 97.94 107 ALA A CA 1
ATOM 854 C C . ALA A 1 107 ? -12.378 -2.023 -6.432 1.00 97.94 107 ALA A C 1
ATOM 856 O O . ALA A 1 107 ? -11.673 -1.047 -6.694 1.00 97.94 107 ALA A O 1
ATOM 857 N N . ASN A 1 108 ? -13.157 -2.093 -5.348 1.00 97.56 108 ASN A N 1
ATOM 858 C CA . ASN A 1 108 ? -13.344 -1.022 -4.362 1.00 97.56 108 ASN A CA 1
ATOM 859 C C . ASN A 1 108 ? -12.479 -1.213 -3.105 1.00 97.56 108 ASN A C 1
ATOM 861 O O . ASN A 1 108 ? -12.796 -0.673 -2.047 1.00 97.56 108 ASN A O 1
ATOM 865 N N . PHE A 1 109 ? -11.422 -2.027 -3.188 1.00 98.12 109 PHE A N 1
ATOM 866 C CA . PHE A 1 109 ? -10.626 -2.447 -2.035 1.00 98.12 109 PHE A CA 1
ATOM 867 C C . PHE A 1 109 ? -10.209 -1.285 -1.124 1.00 98.12 109 PHE A C 1
ATOM 869 O O . PHE A 1 109 ? -10.332 -1.396 0.090 1.00 98.12 109 PHE A O 1
ATOM 876 N N . PHE A 1 110 ? -9.728 -0.177 -1.692 1.00 96.94 110 PHE A N 1
ATOM 877 C CA . PHE A 1 110 ? -9.223 0.953 -0.908 1.00 96.94 110 PHE A CA 1
ATOM 878 C C . PHE A 1 110 ? -10.339 1.750 -0.229 1.00 96.94 110 PHE A C 1
ATOM 880 O O . PHE A 1 110 ? -10.152 2.262 0.871 1.00 96.94 110 PHE A O 1
ATOM 887 N N . GLU A 1 111 ? -11.489 1.878 -0.882 1.00 98.00 111 GLU A N 1
ATOM 888 C CA . GLU A 1 111 ? -12.661 2.557 -0.345 1.00 98.00 111 GLU A CA 1
ATOM 889 C C . GLU A 1 111 ? -13.294 1.723 0.777 1.00 98.00 111 GLU A C 1
ATOM 891 O O . GLU A 1 111 ? -13.515 2.220 1.882 1.00 98.00 111 GLU A O 1
ATOM 896 N N . GLU A 1 112 ? -13.511 0.432 0.527 1.00 98.31 112 GLU A N 1
ATOM 897 C CA . GLU A 1 112 ? -14.112 -0.498 1.485 1.00 98.31 112 GLU A CA 1
ATOM 898 C C . GLU A 1 112 ? -13.213 -0.721 2.707 1.00 98.31 112 GLU A C 1
ATOM 900 O O . GLU A 1 112 ? -13.698 -0.710 3.840 1.00 98.31 112 GLU A O 1
ATOM 905 N N . SER A 1 113 ? -11.897 -0.859 2.513 1.00 98.06 113 SER A N 1
ATOM 906 C CA . SER A 1 113 ? -10.959 -1.020 3.625 1.00 98.06 113 SER A CA 1
ATOM 907 C C . SER A 1 113 ? -10.871 0.240 4.490 1.00 98.06 113 SER A C 1
ATOM 909 O O . SER A 1 113 ? -10.792 0.129 5.716 1.00 98.06 113 SER A O 1
ATOM 911 N N . LYS A 1 114 ? -10.933 1.437 3.890 1.00 97.50 114 LYS A N 1
ATOM 912 C CA . LYS A 1 114 ? -10.924 2.707 4.628 1.00 97.50 114 LYS A CA 1
ATOM 913 C C . LYS A 1 114 ? -12.204 2.899 5.440 1.00 97.50 114 LYS A C 1
ATOM 915 O O . LYS A 1 114 ? -12.121 3.293 6.604 1.00 97.50 114 LYS A O 1
ATOM 920 N N . GLU A 1 115 ? -13.369 2.571 4.882 1.00 98.06 115 GLU A N 1
ATOM 921 C CA . GLU A 1 115 ? -14.638 2.615 5.621 1.00 98.06 115 GLU A CA 1
ATOM 922 C C . GLU A 1 115 ? -14.684 1.580 6.754 1.00 98.06 115 GLU A C 1
ATOM 924 O O . GLU A 1 115 ? -15.069 1.912 7.877 1.00 98.06 115 GLU A O 1
ATOM 929 N N . ALA A 1 116 ? -14.209 0.355 6.516 1.00 97.88 116 ALA A N 1
ATOM 930 C CA . ALA A 1 116 ? -14.102 -0.665 7.559 1.00 97.88 116 ALA A CA 1
ATOM 931 C C . ALA A 1 116 ? -13.170 -0.219 8.700 1.00 97.88 116 ALA A C 1
ATOM 933 O O . ALA A 1 116 ? -13.518 -0.335 9.878 1.00 97.88 116 ALA A O 1
ATOM 934 N N . ALA A 1 117 ? -12.010 0.355 8.367 1.00 98.00 117 ALA A N 1
ATOM 935 C CA . ALA A 1 117 ? -11.098 0.922 9.354 1.00 98.00 117 ALA A CA 1
ATOM 936 C C . ALA A 1 117 ? -11.767 2.044 10.160 1.00 98.00 117 ALA A C 1
ATOM 938 O O . ALA A 1 117 ? -11.642 2.089 11.382 1.00 98.00 117 ALA A O 1
ATOM 939 N N . LYS A 1 118 ? -12.521 2.928 9.502 1.00 97.81 118 LYS A N 1
ATOM 940 C CA . LYS A 1 118 ? -13.217 4.042 10.153 1.00 97.81 118 LYS A CA 1
ATOM 941 C C . LYS A 1 118 ? -14.286 3.568 11.134 1.00 97.81 118 LYS A C 1
ATOM 943 O O . LYS A 1 118 ? -14.384 4.105 12.235 1.00 97.81 118 LYS A O 1
ATOM 948 N N . GLN A 1 119 ? -15.055 2.543 10.772 1.00 97.75 119 GLN A N 1
ATOM 949 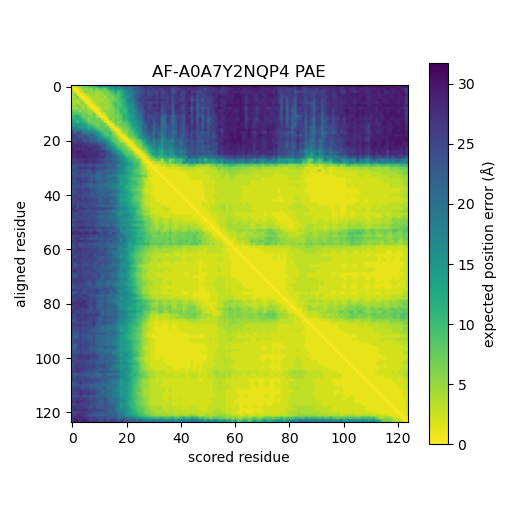C CA . GLN A 1 119 ? -16.043 1.937 11.669 1.00 97.75 119 GLN A CA 1
ATOM 950 C C . GLN A 1 119 ? -15.381 1.355 12.923 1.00 97.75 119 GLN A C 1
ATOM 952 O O . GLN A 1 119 ? -15.845 1.607 14.033 1.00 97.75 119 GLN A O 1
ATOM 957 N N . LEU A 1 120 ? -14.265 0.638 12.759 1.00 97.38 120 LEU A N 1
ATOM 958 C CA . LEU A 1 120 ? -13.516 0.070 13.880 1.00 97.38 120 LEU A CA 1
ATOM 959 C C . LEU A 1 120 ? -12.871 1.149 14.754 1.00 97.38 120 LEU A C 1
ATOM 961 O O . LEU A 1 120 ? -12.899 1.036 15.978 1.00 97.38 120 LEU A O 1
ATOM 965 N N . TYR A 1 121 ? -12.323 2.199 14.144 1.00 96.81 121 TYR A N 1
ATOM 966 C CA . TYR A 1 121 ? -11.728 3.333 14.847 1.00 96.81 121 TYR A CA 1
ATOM 967 C C . TYR A 1 121 ? -12.749 4.048 15.739 1.00 96.81 121 TYR A C 1
ATOM 969 O O . TYR A 1 121 ? -12.476 4.264 16.913 1.00 96.81 121 TYR A O 1
ATOM 977 N N . ASN A 1 122 ? -13.949 4.315 15.215 1.00 94.50 122 ASN A N 1
ATOM 978 C CA . ASN A 1 122 ? -15.027 4.980 15.955 1.00 94.50 122 ASN A CA 1
ATOM 979 C C . ASN A 1 122 ? -15.695 4.094 17.020 1.00 94.50 122 ASN A C 1
ATOM 981 O O . ASN A 1 122 ? -16.466 4.598 17.831 1.00 94.50 122 ASN A O 1
ATOM 985 N N . SER A 1 123 ? -15.471 2.777 16.975 1.00 89.69 123 SER A N 1
ATOM 986 C CA . SER A 1 123 ? -16.031 1.821 17.943 1.00 89.69 123 SER A CA 1
ATOM 987 C C . SER A 1 123 ? -15.144 1.585 19.171 1.00 89.69 123 SER A C 1
ATOM 989 O O . SER A 1 123 ? -15.541 0.842 20.070 1.00 89.69 123 SER A O 1
ATOM 991 N N . LYS A 1 124 ? -13.941 2.169 19.181 1.00 68.81 124 LYS A N 1
ATOM 992 C CA . LYS A 1 124 ? -13.026 2.176 20.326 1.00 68.81 124 LYS A CA 1
ATOM 993 C C . LYS A 1 124 ? -13.390 3.279 21.310 1.00 68.81 124 LYS A C 1
ATOM 995 O O . LYS A 1 124 ? -13.185 3.030 22.517 1.00 68.81 124 LYS A O 1
#

Radius of gyration: 20.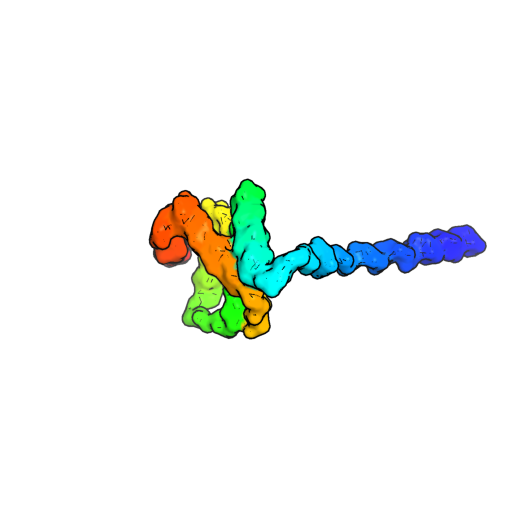91 Å; Cα contacts (8 Å, |Δi|>4): 107; chains: 1; bounding box: 68×29×48 Å

Foldseek 3Di:
DVVVVVVVVVVPPPPPPPPPDDPDPDPDPDLLVVLLVVLVVCVVVVNQEAEDEDDDDDPDVVLVVLLQVLCCVPPVHHYHYPYHDDDNSNVSNNVNSLVSVCVVCHVCNVVVSSVVSVVVVVVD

Nearest PDB structures (foldseek):
  8kb7-assembly1_B  TM=4.377E-01  e=3.327E+00  Homo sapiens
  6xi2-assembly1_B  TM=3.873E-01  e=2.196E+00  Homo sapiens
  8kb7-assembly1_C  TM=4.369E-01  e=4.477E+00  Homo sapiens
  6xfi-assembly1_A-2  TM=4.501E-01  e=5.349E+00  Homo sapiens
  3ngl-assembly1_C  TM=2.997E-01  e=3.135E+00  Thermoplasma acidophilum

Mean predicted aligned error: 10.23 Å

Sequence (124 aa):
MRHLILILALLSTSSIFSQSKLTTMNNHENPCDYGTEMAITDFSNGKYVMVTYGLIVSQDWDFENYYIDYMAKNYNVIMSFGGCTVLPSELCYSNKMKELLRDKFGANFFEESKEAAKQLYNSK

Secondary structure (DSSP, 8-state):
-HHHHHHHHHSSSTTS----S-----S-SSHHHHHHHHHHHHHHTT-EEEEE-S----S-HHHHHHHHHHHHHHH-EEEEE--S---HHHHHHHHHHHHHHHHHH-TTHHHHHHHHHHHHHHT-

Solvent-accessible surface area (backbone atoms only — not comparable to full-atom values): 7401 Å² total; per-residue (Å²): 112,79,70,60,58,59,58,60,66,66,68,71,69,78,76,78,80,83,78,86,84,85,88,72,92,58,95,55,92,45,51,41,58,52,15,34,53,50,26,54,52,34,46,76,71,68,48,41,63,45,60,46,68,52,86,86,83,70,97,50,62,68,58,52,54,49,42,44,52,48,36,35,74,77,68,51,32,45,72,43,79,60,44,77,70,82,51,65,23,56,54,32,16,34,52,43,34,53,51,54,49,22,74,72,68,34,88,54,37,72,62,54,51,49,53,54,45,49,55,56,61,76,71,110